Protein AF-A0A930ZE91-F1 (afdb_monomer_lite)

Sequence (93 aa):
MSKTDDLVELLRQHKEKEAQTHVDLEAIRREWLGHLENLFKNVEDWLKAAVAGNLVELNRRQITLEEEFTGSYKAPLLELRFSDGTVSLRPIW

Foldseek 3Di:
DDPVVVVVVVVVVVVVCVVVPPPVLVVVVVVVLVVLVVVVVVVCVVCVVVVVVVQKDKDKDWDWDADPPSGIDIHIKIWIDGPPDIDIPDDDD

Structure (mmCIF, N/CA/C/O backbone):
data_AF-A0A930ZE91-F1
#
_entry.id   AF-A0A930ZE91-F1
#
loop_
_atom_site.group_PDB
_atom_site.id
_atom_site.type_symbol
_atom_site.label_atom_id
_atom_site.label_alt_id
_atom_site.label_comp_id
_atom_site.label_asym_id
_atom_site.label_entity_id
_atom_site.label_seq_id
_atom_site.pdbx_PDB_ins_code
_atom_site.Cartn_x
_atom_site.Cartn_y
_atom_site.Cartn_z
_atom_site.occupancy
_atom_site.B_iso_or_equiv
_atom_site.auth_seq_id
_atom_site.auth_comp_id
_atom_site.auth_asym_id
_atom_site.auth_atom_id
_atom_site.pdbx_PDB_model_num
ATOM 1 N N . MET A 1 1 ? 43.564 -3.655 -38.345 1.00 57.91 1 MET A N 1
ATOM 2 C CA . MET A 1 1 ? 42.088 -3.653 -38.287 1.00 57.91 1 MET A CA 1
ATOM 3 C C . MET A 1 1 ? 41.607 -2.270 -38.673 1.00 57.91 1 MET A C 1
ATOM 5 O O . MET A 1 1 ? 42.288 -1.303 -38.336 1.00 57.91 1 MET A O 1
ATOM 9 N N . SER A 1 2 ? 40.542 -2.177 -39.471 1.00 75.31 2 SER A N 1
ATOM 10 C CA . SER A 1 2 ? 39.974 -0.888 -39.870 1.00 75.31 2 SER A CA 1
ATOM 11 C C . SER A 1 2 ? 39.103 -0.341 -38.739 1.00 75.31 2 SER A C 1
ATOM 13 O O . SER A 1 2 ? 38.411 -1.108 -38.079 1.00 75.31 2 SER A O 1
ATOM 15 N N . LYS A 1 3 ? 39.062 0.986 -38.559 1.00 76.62 3 LYS A N 1
ATOM 16 C CA . LYS A 1 3 ? 38.175 1.657 -37.583 1.00 76.62 3 LYS A CA 1
ATOM 17 C C . LYS A 1 3 ? 36.698 1.271 -37.761 1.00 76.62 3 LYS A C 1
ATOM 19 O O . LYS A 1 3 ? 35.915 1.368 -36.824 1.00 76.62 3 LYS A O 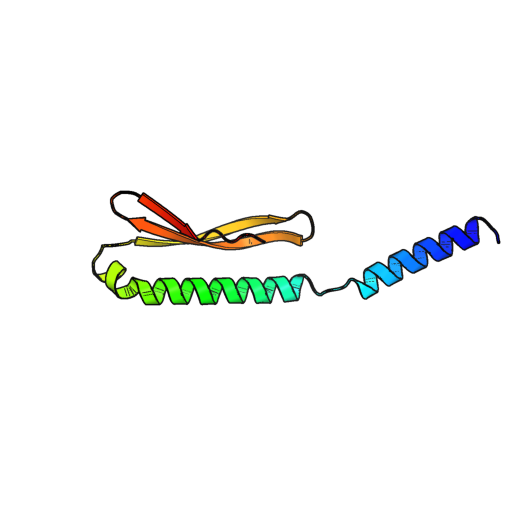1
ATOM 24 N N . THR A 1 4 ? 36.320 0.858 -38.969 1.00 80.75 4 THR A N 1
ATOM 25 C CA . THR A 1 4 ? 34.984 0.356 -39.300 1.00 80.75 4 THR A CA 1
ATOM 26 C C . THR A 1 4 ? 34.703 -1.002 -38.657 1.00 80.75 4 THR A C 1
ATOM 28 O O . THR A 1 4 ? 33.602 -1.205 -38.155 1.00 80.75 4 THR A O 1
ATOM 31 N N . ASP A 1 5 ? 35.690 -1.899 -38.614 1.00 83.94 5 ASP A N 1
ATOM 32 C CA . ASP A 1 5 ? 35.543 -3.240 -38.035 1.00 83.94 5 ASP A CA 1
ATOM 33 C C . ASP A 1 5 ? 35.365 -3.155 -36.512 1.00 83.94 5 ASP A C 1
ATOM 35 O O . ASP A 1 5 ? 34.512 -3.833 -35.943 1.00 83.94 5 ASP A O 1
ATOM 39 N N . ASP A 1 6 ? 36.102 -2.243 -35.867 1.00 83.56 6 ASP A N 1
ATOM 40 C CA . ASP A 1 6 ? 36.004 -1.983 -34.425 1.00 83.56 6 ASP A CA 1
ATOM 41 C C . ASP A 1 6 ? 34.616 -1.446 -34.035 1.00 83.56 6 ASP A C 1
ATOM 43 O O . ASP A 1 6 ? 34.060 -1.799 -32.994 1.00 83.56 6 ASP A O 1
ATOM 47 N N . LEU A 1 7 ? 34.033 -0.599 -34.888 1.00 85.25 7 LEU A N 1
ATOM 48 C CA . LEU A 1 7 ? 32.729 0.013 -34.644 1.00 85.25 7 LEU A CA 1
ATOM 49 C C . LEU A 1 7 ? 31.590 -0.997 -34.837 1.00 85.25 7 LEU A C 1
ATOM 51 O O . LEU A 1 7 ? 30.634 -1.008 -34.065 1.00 85.25 7 LEU A O 1
ATOM 55 N N . VAL A 1 8 ? 31.713 -1.881 -35.830 1.00 90.25 8 VAL A N 1
ATOM 56 C CA . VAL A 1 8 ? 30.769 -2.986 -36.051 1.00 90.25 8 VAL A CA 1
ATOM 57 C C . VAL A 1 8 ? 30.806 -3.975 -34.886 1.00 90.25 8 VAL A C 1
ATOM 59 O O . VAL A 1 8 ? 29.749 -4.390 -34.412 1.00 90.25 8 VAL A O 1
ATOM 62 N N . GLU A 1 9 ? 31.993 -4.311 -34.380 1.00 87.94 9 GLU A N 1
ATOM 63 C CA . GLU A 1 9 ? 32.125 -5.214 -33.235 1.00 87.94 9 GLU A CA 1
ATOM 64 C C . GLU A 1 9 ? 31.568 -4.589 -31.945 1.00 87.94 9 GLU A C 1
ATOM 66 O O . GLU A 1 9 ? 30.855 -5.263 -31.201 1.00 87.94 9 GLU A O 1
ATOM 71 N N . LEU A 1 10 ? 31.776 -3.287 -31.715 1.00 86.69 10 LEU A N 1
ATOM 72 C CA . LEU A 1 10 ? 31.170 -2.565 -30.589 1.00 86.69 10 LEU A CA 1
ATOM 73 C C . LEU A 1 10 ? 29.634 -2.598 -30.650 1.00 86.69 10 LEU A C 1
ATOM 75 O O . LEU A 1 10 ? 28.979 -2.884 -29.646 1.00 86.69 10 LEU A O 1
ATOM 79 N N . LEU A 1 11 ? 29.046 -2.354 -31.826 1.00 87.50 11 LEU A N 1
ATOM 80 C CA . LEU A 1 11 ? 27.592 -2.413 -32.021 1.00 87.50 11 LEU A CA 1
ATOM 81 C C . LEU A 1 11 ? 27.041 -3.835 -31.835 1.00 87.50 11 LEU A C 1
ATOM 83 O O . LEU A 1 11 ? 25.966 -4.011 -31.259 1.00 87.50 11 LEU A O 1
ATOM 87 N N . ARG A 1 12 ? 27.783 -4.860 -32.274 1.00 84.81 12 ARG A N 1
ATOM 88 C CA . ARG A 1 12 ? 27.419 -6.269 -32.071 1.00 84.81 12 ARG A CA 1
ATOM 89 C C . ARG A 1 12 ? 27.422 -6.638 -30.590 1.00 84.81 12 ARG A C 1
ATOM 91 O O . ARG A 1 12 ? 26.456 -7.227 -30.115 1.00 84.81 12 ARG A O 1
ATOM 98 N N . GLN A 1 13 ? 28.448 -6.216 -29.854 1.00 81.00 13 GLN A N 1
ATOM 99 C CA . GLN A 1 13 ? 28.546 -6.420 -28.408 1.00 81.00 13 GLN A CA 1
ATOM 100 C C . GLN A 1 13 ? 27.450 -5.674 -27.640 1.00 81.00 13 GLN A C 1
ATOM 102 O O . GLN A 1 13 ? 26.944 -6.202 -26.654 1.00 81.00 13 GLN A O 1
ATOM 107 N N . HIS A 1 14 ? 27.043 -4.481 -28.086 1.00 75.75 14 HIS A N 1
ATOM 108 C CA . HIS A 1 14 ? 25.916 -3.757 -27.490 1.00 75.75 14 HIS A CA 1
ATOM 109 C C . HIS A 1 14 ? 24.596 -4.513 -27.684 1.00 75.75 14 HIS A C 1
ATOM 111 O O . HIS A 1 14 ? 23.851 -4.703 -26.730 1.00 75.75 14 HIS A O 1
ATOM 117 N N . LYS A 1 15 ? 24.351 -5.029 -28.894 1.00 74.69 15 LYS A N 1
ATOM 118 C CA . LYS A 1 15 ? 23.158 -5.823 -29.214 1.00 74.69 15 LYS A CA 1
ATOM 119 C C . LYS A 1 15 ? 23.128 -7.170 -28.480 1.00 74.69 15 LYS A C 1
ATOM 121 O O . LYS A 1 15 ? 22.076 -7.603 -28.020 1.00 74.69 15 LYS A O 1
ATOM 126 N N . GLU A 1 16 ? 24.274 -7.839 -28.350 1.00 67.56 16 GLU A N 1
ATOM 127 C CA . GLU A 1 16 ? 24.397 -9.081 -27.573 1.00 67.56 16 GLU A CA 1
ATOM 128 C C . GLU A 1 16 ? 24.234 -8.828 -26.070 1.00 67.56 16 GLU A C 1
ATOM 130 O O . GLU A 1 16 ? 23.576 -9.618 -25.397 1.00 67.56 16 GLU A O 1
ATOM 135 N N . LYS A 1 17 ? 24.744 -7.706 -25.543 1.00 59.28 17 LYS A N 1
ATOM 136 C CA . LYS A 1 17 ? 24.478 -7.285 -24.161 1.00 59.28 17 LYS A CA 1
ATOM 137 C C . LYS A 1 17 ? 23.010 -6.940 -23.947 1.00 59.28 17 LYS A C 1
ATOM 139 O O . LYS A 1 17 ? 22.449 -7.408 -22.970 1.00 59.28 17 LYS A O 1
ATOM 144 N N . GLU A 1 18 ? 22.350 -6.211 -24.841 1.00 58.88 18 GLU A N 1
ATOM 145 C CA . GLU A 1 18 ? 20.899 -5.972 -24.756 1.00 58.88 18 GLU A CA 1
ATOM 146 C C . GLU A 1 18 ? 20.095 -7.284 -24.750 1.00 58.88 18 GLU A C 1
ATOM 148 O O . GLU A 1 18 ? 19.119 -7.406 -24.013 1.00 58.88 18 GLU A O 1
ATOM 153 N N . ALA A 1 19 ? 20.535 -8.292 -25.513 1.00 57.00 19 ALA A N 1
ATOM 154 C CA . ALA A 1 19 ? 19.900 -9.609 -25.548 1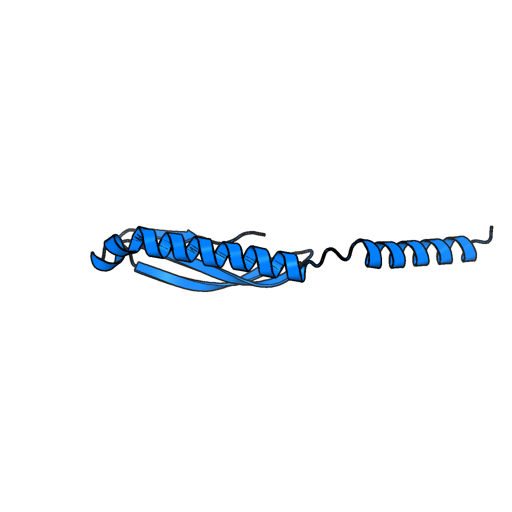.00 57.00 19 ALA A CA 1
ATOM 155 C C . ALA A 1 19 ? 20.190 -10.469 -24.299 1.00 57.00 19 ALA A C 1
ATOM 157 O O . ALA A 1 19 ? 19.316 -11.208 -23.855 1.00 57.00 19 ALA A O 1
ATOM 158 N N . GLN A 1 20 ? 21.393 -10.383 -23.715 1.00 53.28 20 GLN A N 1
ATOM 159 C CA . GLN A 1 20 ? 21.783 -11.135 -22.509 1.00 53.28 20 GLN A CA 1
ATOM 160 C C . GLN A 1 20 ? 21.347 -10.454 -21.203 1.00 53.28 20 GLN A C 1
ATOM 162 O O . GLN A 1 20 ? 21.145 -11.128 -20.197 1.00 53.28 20 GLN A O 1
ATOM 167 N N . THR A 1 21 ? 21.154 -9.133 -21.220 1.00 53.06 21 THR A N 1
ATOM 168 C CA . THR A 1 21 ? 20.637 -8.334 -20.092 1.00 53.06 21 THR A CA 1
ATOM 169 C C . THR A 1 21 ? 19.114 -8.202 -20.147 1.00 53.06 21 THR A C 1
ATOM 171 O O . THR A 1 21 ? 18.535 -7.363 -19.463 1.00 53.06 21 THR A O 1
ATOM 174 N N . HIS A 1 22 ? 18.441 -9.056 -20.922 1.00 54.19 22 HIS A N 1
ATOM 175 C CA . HIS A 1 22 ? 16.997 -9.246 -20.842 1.00 54.19 22 HIS A CA 1
ATOM 176 C C . HIS A 1 22 ? 16.659 -10.094 -19.605 1.00 54.19 22 HIS A C 1
ATOM 178 O O . HIS A 1 22 ? 16.050 -11.158 -19.682 1.00 54.19 22 HIS A O 1
ATOM 184 N N . VAL A 1 23 ? 17.091 -9.628 -18.430 1.00 63.56 23 VAL A N 1
ATOM 185 C CA . VAL A 1 23 ? 16.352 -9.927 -17.208 1.00 63.56 23 VAL A CA 1
ATOM 186 C C . VAL A 1 23 ? 14.935 -9.454 -17.504 1.00 63.56 23 VAL A C 1
ATOM 188 O O . VAL A 1 23 ? 14.757 -8.293 -17.869 1.00 63.56 23 VAL A O 1
ATOM 191 N N . ASP A 1 24 ? 13.952 -10.351 -17.445 1.00 79.44 24 ASP A N 1
ATOM 192 C CA . ASP A 1 24 ? 12.553 -9.993 -17.674 1.00 79.44 24 ASP A CA 1
ATOM 193 C C . ASP A 1 24 ? 12.106 -9.086 -16.516 1.00 79.44 24 ASP A C 1
ATOM 195 O O . ASP A 1 24 ? 11.563 -9.528 -15.504 1.00 79.44 24 ASP A O 1
ATOM 199 N N . LEU A 1 25 ? 12.424 -7.794 -16.637 1.00 79.81 25 LEU A N 1
ATOM 200 C CA . LEU A 1 25 ? 12.094 -6.756 -15.669 1.00 79.81 25 LEU A CA 1
ATOM 201 C C . LEU A 1 25 ? 10.583 -6.688 -15.465 1.00 79.81 25 LEU A C 1
ATOM 203 O O . LEU A 1 25 ? 10.131 -6.319 -14.384 1.00 79.81 25 LEU A O 1
ATOM 207 N N . GLU A 1 26 ? 9.795 -7.074 -16.471 1.00 84.19 26 GLU A N 1
ATOM 208 C CA . GLU A 1 26 ? 8.358 -7.203 -16.304 1.00 84.19 26 GLU A CA 1
ATOM 209 C C . GLU A 1 26 ? 7.990 -8.406 -15.434 1.00 84.19 26 GLU A C 1
ATOM 211 O O . GLU A 1 26 ? 7.104 -8.276 -14.592 1.00 84.19 26 GLU A O 1
ATOM 216 N N . ALA A 1 27 ? 8.649 -9.560 -15.579 1.00 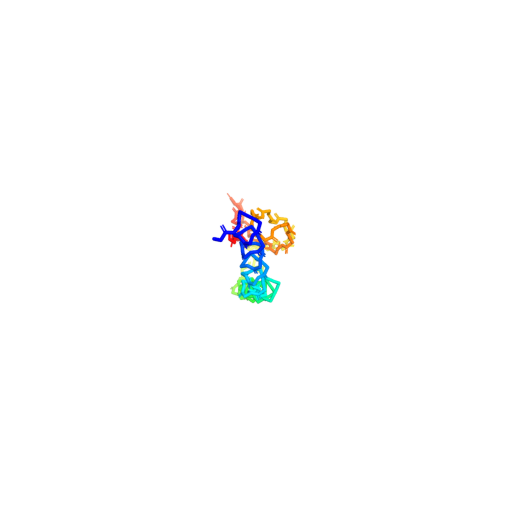88.44 27 ALA A N 1
ATOM 217 C CA . ALA A 1 27 ? 8.441 -10.704 -14.689 1.00 88.44 27 ALA A CA 1
ATOM 218 C C . ALA A 1 27 ? 8.811 -10.370 -13.247 1.00 88.44 27 ALA A C 1
ATOM 220 O O . ALA A 1 27 ? 7.990 -10.602 -12.361 1.00 88.44 27 ALA A O 1
ATOM 221 N N . ILE A 1 28 ? 9.975 -9.753 -13.024 1.00 89.19 28 ILE A N 1
ATOM 222 C CA . ILE A 1 28 ? 10.385 -9.312 -11.683 1.00 89.19 28 ILE A CA 1
ATOM 223 C C . ILE A 1 28 ? 9.366 -8.312 -11.133 1.00 89.19 28 ILE A C 1
ATOM 225 O O . ILE A 1 28 ? 8.960 -8.412 -9.976 1.00 89.19 28 ILE A O 1
ATOM 229 N N . ARG A 1 29 ? 8.879 -7.377 -11.962 1.0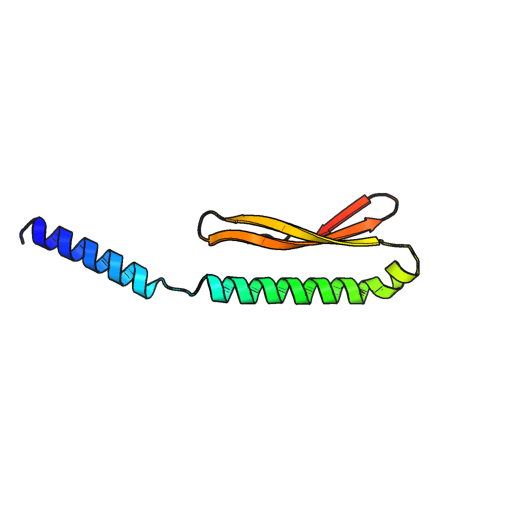0 90.56 29 ARG A N 1
ATOM 230 C CA . ARG A 1 29 ? 7.837 -6.421 -11.557 1.00 90.56 29 ARG A CA 1
ATOM 231 C C . ARG A 1 29 ? 6.542 -7.097 -11.161 1.00 90.56 29 ARG A C 1
ATOM 233 O O . ARG A 1 29 ? 5.973 -6.749 -10.129 1.00 90.56 29 ARG A O 1
ATOM 240 N N . ARG A 1 30 ? 6.071 -8.052 -11.958 1.00 92.44 30 ARG A N 1
ATOM 241 C CA . ARG A 1 30 ? 4.856 -8.814 -11.653 1.00 92.44 30 ARG A CA 1
ATOM 242 C C . ARG A 1 30 ? 5.004 -9.588 -10.346 1.00 92.44 30 ARG A C 1
ATOM 244 O O . ARG A 1 30 ? 4.082 -9.571 -9.536 1.00 92.44 30 ARG A O 1
ATOM 251 N N . GLU A 1 31 ? 6.151 -10.221 -10.127 1.00 94.62 31 GLU A N 1
ATOM 252 C CA . GLU A 1 31 ? 6.438 -10.974 -8.905 1.00 94.62 31 GLU A CA 1
ATOM 253 C C . GLU A 1 31 ? 6.471 -10.064 -7.670 1.00 94.62 31 GLU A C 1
ATOM 255 O O . GLU A 1 31 ? 5.755 -10.308 -6.698 1.00 94.62 31 GLU A O 1
ATOM 260 N N . TRP A 1 32 ? 7.207 -8.955 -7.734 1.00 94.31 32 TRP A N 1
ATOM 261 C CA . TRP A 1 32 ? 7.272 -7.971 -6.654 1.00 94.31 32 TRP A CA 1
ATOM 262 C C . TRP A 1 32 ? 5.909 -7.339 -6.340 1.00 94.31 32 TRP A C 1
ATOM 264 O O . TRP A 1 32 ? 5.540 -7.236 -5.169 1.00 94.31 32 TRP A O 1
ATOM 274 N N . LEU A 1 33 ? 5.110 -6.994 -7.358 1.00 95.19 33 LEU A N 1
ATOM 275 C CA . LEU A 1 33 ? 3.732 -6.531 -7.151 1.00 95.19 33 LEU A CA 1
ATOM 276 C C . LEU A 1 33 ? 2.891 -7.608 -6.449 1.00 95.19 33 LEU A C 1
ATOM 278 O O . LEU A 1 33 ? 2.127 -7.290 -5.541 1.00 95.19 33 LEU A O 1
ATOM 282 N N . GLY A 1 34 ? 3.074 -8.882 -6.804 1.00 96.38 34 GLY A N 1
ATOM 283 C CA . GLY A 1 34 ? 2.446 -10.008 -6.111 1.00 96.38 34 GLY A CA 1
ATOM 284 C C . GLY A 1 34 ? 2.854 -10.112 -4.637 1.00 96.38 34 GLY A C 1
ATOM 285 O O . GLY A 1 34 ? 2.013 -10.378 -3.775 1.00 96.38 34 GLY A O 1
ATOM 286 N N . HIS A 1 35 ? 4.122 -9.851 -4.312 1.00 96.69 35 HIS A N 1
ATOM 287 C CA . HIS A 1 35 ? 4.584 -9.799 -2.925 1.00 96.69 35 HIS A CA 1
ATOM 288 C C . HIS A 1 35 ? 3.959 -8.642 -2.139 1.00 96.69 35 HIS A C 1
ATOM 290 O O . HIS A 1 35 ? 3.545 -8.856 -0.998 1.00 96.69 35 HIS A O 1
ATOM 296 N N . LEU A 1 36 ? 3.828 -7.454 -2.739 1.00 96.38 36 LEU A N 1
ATOM 297 C CA . LEU A 1 36 ? 3.133 -6.325 -2.111 1.00 96.38 36 LEU A CA 1
ATOM 298 C C . LEU A 1 36 ? 1.665 -6.640 -1.837 1.00 96.38 36 LEU A C 1
ATOM 300 O O . LEU A 1 36 ? 1.168 -6.368 -0.745 1.00 96.38 36 LEU A O 1
ATOM 304 N N . GLU A 1 37 ? 0.983 -7.251 -2.804 1.00 96.62 37 GLU A N 1
ATOM 305 C CA . GLU A 1 37 ? -0.416 -7.644 -2.664 1.00 96.62 37 GLU A CA 1
ATOM 306 C C . GLU A 1 37 ? -0.619 -8.610 -1.489 1.00 96.62 37 GLU A C 1
ATOM 308 O O . GLU A 1 37 ? -1.510 -8.403 -0.659 1.00 96.62 37 GLU A O 1
ATOM 313 N N . ASN A 1 38 ? 0.253 -9.615 -1.371 1.00 97.31 38 ASN A N 1
ATOM 314 C CA . ASN A 1 38 ? 0.232 -10.571 -0.266 1.00 97.31 38 ASN A CA 1
ATOM 315 C C . ASN A 1 38 ? 0.563 -9.917 1.081 1.00 97.31 38 ASN A C 1
ATOM 317 O O . ASN A 1 38 ? -0.102 -10.198 2.077 1.00 97.31 38 ASN A O 1
ATOM 321 N N . LEU A 1 39 ? 1.561 -9.031 1.124 1.00 97.31 39 LEU A N 1
ATOM 322 C CA . LEU A 1 39 ? 1.912 -8.300 2.340 1.00 97.31 39 LEU A CA 1
ATOM 323 C C . LEU A 1 39 ? 0.734 -7.455 2.834 1.00 97.31 39 LEU A C 1
ATOM 325 O O . LEU A 1 39 ? 0.392 -7.513 4.012 1.00 97.31 39 LEU A O 1
ATOM 329 N N . PHE A 1 40 ? 0.091 -6.696 1.947 1.00 97.25 40 PHE A N 1
ATOM 330 C CA . PHE A 1 40 ? -1.028 -5.836 2.330 1.00 97.25 40 PHE A CA 1
ATOM 331 C C . PHE A 1 40 ? -2.242 -6.638 2.769 1.00 97.25 40 PHE A C 1
ATOM 333 O O . PHE A 1 40 ? -2.857 -6.279 3.767 1.00 97.25 40 PHE A O 1
ATOM 340 N N . LYS A 1 41 ? -2.522 -7.769 2.114 1.00 97.31 41 LYS A N 1
ATOM 341 C CA . LYS A 1 41 ? -3.552 -8.700 2.580 1.00 97.31 41 LYS A CA 1
ATOM 342 C C . LYS A 1 41 ? -3.265 -9.207 3.996 1.00 97.31 41 LYS A C 1
ATOM 344 O O . LYS A 1 41 ? -4.159 -9.211 4.833 1.00 97.31 41 LYS A O 1
ATOM 349 N N . ASN A 1 42 ? -2.017 -9.575 4.290 1.00 98.00 42 ASN A N 1
ATOM 350 C CA . ASN A 1 42 ? -1.637 -10.014 5.634 1.00 98.00 42 ASN A CA 1
ATOM 351 C C . ASN A 1 42 ? -1.835 -8.898 6.672 1.00 98.00 42 ASN A C 1
ATOM 353 O O . ASN A 1 42 ? -2.361 -9.158 7.748 1.00 98.00 42 ASN A O 1
ATOM 357 N N . VAL A 1 43 ? -1.457 -7.657 6.348 1.00 97.38 43 VAL A N 1
ATOM 358 C CA . VAL A 1 43 ? -1.672 -6.499 7.234 1.00 97.38 43 VAL A CA 1
ATOM 359 C C . VAL A 1 43 ? -3.164 -6.245 7.467 1.00 97.38 43 VAL A C 1
ATOM 361 O O . VAL A 1 43 ? -3.575 -6.042 8.610 1.00 97.38 43 VAL A O 1
ATOM 364 N N . GLU A 1 44 ? -3.980 -6.287 6.413 1.00 96.88 44 GLU A N 1
ATOM 365 C CA . GLU A 1 44 ? -5.441 -6.169 6.500 1.00 96.88 44 GLU A CA 1
ATOM 366 C C . GLU A 1 44 ? -6.034 -7.269 7.401 1.00 96.88 44 GLU A C 1
ATOM 368 O O . GLU A 1 44 ? -6.847 -6.977 8.283 1.00 96.88 44 GLU A O 1
ATOM 373 N N . ASP A 1 45 ? -5.574 -8.514 7.249 1.00 98.00 45 ASP A N 1
ATOM 374 C CA . ASP A 1 45 ? -6.006 -9.651 8.066 1.00 98.00 45 ASP A CA 1
ATOM 375 C C . ASP A 1 45 ? -5.596 -9.496 9.540 1.00 98.00 45 ASP A C 1
ATOM 377 O O . ASP A 1 45 ? -6.412 -9.734 10.436 1.00 98.00 45 ASP A O 1
ATOM 381 N N . TRP A 1 46 ? -4.368 -9.044 9.820 1.00 97.75 46 TRP A N 1
ATOM 382 C CA . TRP A 1 46 ? -3.894 -8.785 11.186 1.00 97.75 46 TRP A CA 1
ATOM 383 C C . TRP A 1 46 ? -4.694 -7.681 11.881 1.00 97.75 46 TRP A C 1
ATOM 385 O O . TRP A 1 46 ? -4.943 -7.755 13.084 1.00 97.75 46 TRP A O 1
ATOM 395 N N . LEU A 1 47 ? -5.125 -6.666 11.129 1.00 96.69 47 LEU A N 1
ATOM 396 C CA . LEU A 1 47 ? -5.838 -5.506 11.663 1.00 96.69 47 LEU A CA 1
ATOM 397 C C . LEU A 1 47 ? -7.359 -5.654 11.642 1.00 96.69 47 LEU A C 1
ATOM 399 O O . LEU A 1 47 ? -8.063 -4.766 12.120 1.00 96.69 47 LEU A O 1
ATOM 403 N N . LYS A 1 48 ? -7.890 -6.785 11.174 1.00 97.25 48 LYS A N 1
ATOM 404 C CA . LYS A 1 48 ? -9.332 -7.021 11.037 1.00 97.25 48 LYS A CA 1
ATOM 405 C C . LYS A 1 48 ? -10.131 -6.737 12.314 1.00 97.25 48 LYS A C 1
ATOM 407 O O . LYS A 1 48 ? -11.196 -6.127 12.252 1.00 97.25 48 LYS A O 1
ATOM 412 N N . ALA A 1 49 ? -9.617 -7.144 13.476 1.00 97.31 49 ALA A N 1
ATOM 413 C CA . ALA A 1 49 ? -10.266 -6.876 14.762 1.00 97.31 49 ALA A CA 1
ATOM 414 C C . ALA A 1 49 ? -10.225 -5.384 15.143 1.00 97.31 49 ALA A C 1
ATOM 416 O O . ALA A 1 49 ? -11.202 -4.857 15.668 1.00 97.31 49 ALA A O 1
ATOM 417 N N . ALA A 1 50 ? -9.122 -4.694 14.842 1.00 96.00 50 ALA A N 1
ATOM 418 C CA . ALA A 1 50 ? -8.979 -3.262 15.091 1.00 96.00 50 ALA A CA 1
ATOM 419 C C . ALA A 1 50 ? -9.912 -2.437 14.189 1.00 96.00 50 ALA A C 1
ATOM 421 O O . ALA A 1 50 ? -10.529 -1.486 14.664 1.00 96.00 50 ALA A O 1
ATOM 422 N N . VAL A 1 51 ? -10.086 -2.848 12.927 1.00 96.56 51 VAL A N 1
ATOM 423 C CA . VAL A 1 51 ? -11.072 -2.260 12.007 1.00 96.56 51 VAL A CA 1
ATOM 424 C C . VAL A 1 51 ? -12.492 -2.470 12.533 1.00 96.56 51 VAL A C 1
ATOM 426 O O . VAL A 1 51 ? -13.258 -1.516 12.624 1.00 96.56 51 VAL A O 1
ATOM 429 N N . ALA A 1 52 ? -12.842 -3.692 12.953 1.00 97.25 52 ALA A N 1
ATOM 430 C CA . ALA A 1 52 ? -14.163 -3.984 13.519 1.00 97.25 52 ALA A CA 1
ATOM 431 C C . ALA A 1 52 ? -14.459 -3.181 14.802 1.00 97.25 52 ALA A C 1
ATOM 433 O O . ALA A 1 52 ? -15.613 -2.865 15.084 1.00 97.25 52 ALA A O 1
ATOM 434 N N . GLY A 1 53 ? -13.418 -2.842 15.566 1.00 96.50 53 GLY A N 1
ATOM 435 C CA . GLY A 1 53 ? -13.498 -1.987 16.749 1.00 96.50 53 GLY A CA 1
ATOM 436 C C . GLY A 1 53 ? -13.431 -0.481 16.470 1.00 96.50 53 GLY A C 1
ATOM 437 O O . GLY A 1 53 ? -13.365 0.280 17.431 1.00 96.50 53 GLY A O 1
ATOM 438 N N . ASN A 1 54 ? -13.419 -0.039 15.205 1.00 95.44 54 ASN A N 1
ATOM 439 C CA . ASN A 1 54 ? -13.217 1.362 14.797 1.00 95.44 54 ASN A CA 1
ATOM 440 C C . ASN A 1 54 ? -11.935 2.005 15.365 1.00 95.44 54 ASN A C 1
ATOM 442 O O . ASN A 1 54 ? -11.882 3.213 15.581 1.00 95.44 54 ASN A O 1
ATOM 446 N N . LEU A 1 55 ? -10.899 1.203 15.625 1.00 95.38 55 LEU A N 1
ATOM 447 C CA . LEU A 1 55 ? -9.607 1.686 16.123 1.00 95.38 55 LEU A CA 1
ATOM 448 C C . LEU A 1 55 ? -8.688 2.148 14.987 1.00 95.38 55 LEU A C 1
ATOM 450 O O . LEU A 1 55 ? -7.785 2.949 15.211 1.00 95.38 55 LEU A O 1
ATOM 454 N N . VAL A 1 56 ? -8.901 1.619 13.782 1.00 96.81 56 VAL A N 1
ATOM 455 C CA . VAL A 1 56 ? -8.137 1.952 12.580 1.00 96.81 56 VAL A CA 1
ATOM 456 C C . VAL A 1 56 ? -9.034 1.879 11.350 1.00 96.81 56 VAL A C 1
ATOM 458 O O . VAL A 1 56 ? -9.836 0.956 11.211 1.00 96.81 56 VAL A O 1
ATOM 461 N N . GLU A 1 57 ? -8.870 2.829 10.439 1.00 97.44 57 GLU A N 1
ATOM 462 C CA . GLU A 1 57 ? -9.414 2.769 9.084 1.00 97.44 57 GLU A CA 1
ATOM 463 C C . GLU A 1 57 ? -8.293 2.373 8.116 1.00 97.44 57 GLU A C 1
ATOM 465 O O . GLU A 1 57 ? -7.197 2.937 8.155 1.00 97.44 57 GLU A O 1
ATOM 470 N N . LEU A 1 58 ? -8.560 1.400 7.244 1.00 97.38 58 LEU A N 1
ATOM 471 C CA . LEU A 1 58 ? -7.631 0.967 6.201 1.00 97.38 58 LEU A CA 1
ATOM 472 C C . LEU A 1 58 ? -8.088 1.504 4.847 1.00 97.38 58 LEU A C 1
ATOM 474 O O . LEU A 1 58 ? -9.239 1.308 4.460 1.00 97.38 58 LEU A O 1
ATOM 478 N N . ASN A 1 59 ? -7.183 2.138 4.105 1.00 96.50 59 ASN A N 1
ATOM 479 C CA . ASN A 1 59 ? -7.454 2.628 2.758 1.00 96.50 59 ASN A CA 1
ATOM 480 C C . ASN A 1 59 ? -6.380 2.147 1.783 1.00 96.50 59 ASN A C 1
ATOM 482 O O . ASN A 1 59 ? -5.193 2.427 1.953 1.00 96.50 59 ASN A O 1
ATOM 486 N N . ARG A 1 60 ? -6.813 1.440 0.739 1.00 95.69 60 ARG A N 1
ATOM 487 C CA . ARG A 1 60 ? -5.941 0.956 -0.325 1.00 95.69 60 ARG A CA 1
ATOM 488 C C . ARG A 1 60 ? -6.115 1.812 -1.567 1.00 95.69 60 ARG A C 1
ATOM 490 O O . ARG A 1 60 ? -7.218 1.940 -2.096 1.00 95.69 60 ARG A O 1
ATOM 497 N N . ARG A 1 61 ? -5.012 2.353 -2.077 1.00 94.81 61 ARG A N 1
ATOM 498 C CA . ARG A 1 61 ? -5.003 3.146 -3.313 1.00 94.81 61 ARG A CA 1
ATOM 499 C C . ARG A 1 61 ? -3.831 2.781 -4.205 1.00 94.81 61 ARG A C 1
ATOM 501 O O . ARG A 1 61 ? -2.869 2.171 -3.762 1.00 94.81 61 ARG A O 1
ATOM 508 N N . GLN A 1 62 ? -3.917 3.163 -5.472 1.00 96.69 62 GLN A N 1
ATOM 509 C CA . GLN A 1 62 ? -2.822 3.005 -6.424 1.00 96.69 62 GLN A CA 1
ATOM 510 C C . GLN A 1 62 ? -1.986 4.284 -6.465 1.00 96.69 62 GLN A C 1
ATOM 512 O O . GLN A 1 62 ? -2.531 5.388 -6.541 1.00 96.69 62 GLN A O 1
ATOM 517 N N . ILE A 1 63 ? -0.666 4.135 -6.452 1.00 95.69 63 ILE A N 1
ATOM 518 C CA . ILE A 1 63 ? 0.291 5.218 -6.683 1.00 95.69 63 ILE A CA 1
ATOM 519 C C . ILE A 1 63 ? 1.081 4.950 -7.956 1.00 95.69 63 ILE A C 1
ATOM 521 O O . ILE A 1 63 ? 1.251 3.804 -8.362 1.00 95.69 63 ILE A O 1
ATOM 525 N N . THR A 1 64 ? 1.539 6.018 -8.603 1.00 95.00 64 THR A N 1
ATOM 526 C CA . THR A 1 64 ? 2.562 5.902 -9.642 1.00 95.00 64 THR A CA 1
ATOM 527 C C . THR A 1 64 ? 3.928 5.848 -8.967 1.00 95.00 64 THR A C 1
ATOM 529 O O . THR A 1 64 ? 4.227 6.719 -8.148 1.00 95.00 64 THR A O 1
ATOM 532 N N . LEU A 1 65 ? 4.732 4.849 -9.315 1.00 93.12 65 LEU A N 1
ATOM 533 C CA . LEU A 1 65 ? 6.169 4.837 -9.067 1.00 93.12 65 LEU A CA 1
ATOM 534 C C . LEU A 1 65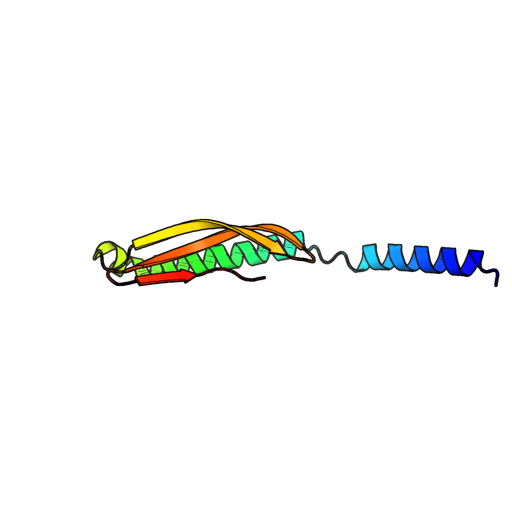 ? 6.878 5.205 -10.367 1.00 93.12 65 LEU A C 1
ATOM 536 O O . LEU A 1 65 ? 6.472 4.765 -11.446 1.00 93.12 65 LEU A O 1
ATOM 540 N N . GLU A 1 66 ? 7.871 6.076 -10.260 1.00 89.94 66 GLU A N 1
ATOM 541 C CA . GLU A 1 66 ? 8.673 6.564 -11.376 1.00 89.94 66 GLU A CA 1
ATOM 542 C C . GLU A 1 66 ? 10.110 6.137 -11.115 1.00 89.94 66 GLU A C 1
ATOM 544 O O . GLU A 1 66 ? 10.773 6.698 -10.248 1.00 89.94 66 GLU A O 1
ATOM 549 N N . GLU A 1 67 ? 10.560 5.121 -11.847 1.00 83.75 67 GLU A N 1
ATOM 550 C CA . GLU A 1 67 ? 11.874 4.517 -11.656 1.00 83.75 67 GLU A CA 1
ATOM 551 C C . GLU A 1 67 ? 12.770 4.790 -12.862 1.00 83.75 67 GLU A C 1
ATOM 553 O O . GLU A 1 67 ? 12.354 4.621 -14.012 1.00 83.75 67 GLU A O 1
ATOM 558 N N . GLU A 1 68 ? 14.028 5.149 -12.604 1.00 77.25 68 GLU A N 1
ATOM 559 C CA . GLU A 1 68 ? 14.998 5.533 -13.639 1.00 77.25 68 GLU A CA 1
ATOM 560 C C . GLU A 1 68 ? 15.206 4.427 -14.687 1.00 77.25 68 GLU A C 1
ATOM 562 O O . GLU A 1 68 ? 15.267 4.698 -15.885 1.00 77.25 68 GLU A O 1
ATOM 567 N N . PHE A 1 69 ? 15.249 3.167 -14.245 1.00 72.38 69 PHE A N 1
ATOM 568 C CA . PHE A 1 69 ? 15.599 2.024 -15.098 1.00 72.38 69 PHE A CA 1
ATOM 569 C C . PHE A 1 69 ? 14.411 1.158 -15.509 1.00 72.38 69 PHE A C 1
ATOM 571 O O . PHE A 1 69 ? 14.509 0.392 -16.465 1.00 72.38 69 PHE A O 1
ATOM 578 N N . THR A 1 70 ? 13.291 1.243 -14.790 1.00 72.94 70 THR A N 1
ATOM 579 C CA . THR A 1 70 ? 12.112 0.403 -15.055 1.00 72.94 70 THR A CA 1
ATOM 580 C C . THR A 1 70 ? 10.917 1.212 -15.570 1.00 72.94 70 THR A C 1
ATOM 582 O O . THR A 1 70 ? 9.911 0.638 -15.995 1.00 72.94 70 THR A O 1
ATOM 585 N N . GLY A 1 71 ? 11.045 2.538 -15.643 1.00 82.75 71 GLY A N 1
ATOM 586 C CA . GLY A 1 71 ? 10.001 3.428 -16.123 1.00 82.75 71 GLY A CA 1
ATOM 587 C C . GLY A 1 71 ? 8.887 3.626 -15.098 1.00 82.75 71 GLY A C 1
ATOM 588 O O . GLY A 1 71 ? 9.050 3.390 -13.902 1.00 82.75 71 GLY A O 1
ATOM 589 N N . SER A 1 72 ? 7.734 4.092 -15.575 1.00 88.19 72 SER A N 1
ATOM 590 C CA . SER A 1 72 ? 6.594 4.408 -14.718 1.00 88.19 72 SER A CA 1
ATOM 591 C C . SER A 1 72 ? 5.597 3.254 -14.653 1.00 88.19 72 SER A C 1
ATOM 593 O O . SER A 1 72 ? 5.216 2.691 -15.682 1.00 88.19 72 SER A O 1
ATOM 595 N N . TYR A 1 73 ? 5.145 2.908 -13.451 1.00 90.69 73 TYR A N 1
ATOM 596 C CA . TYR A 1 73 ? 4.121 1.882 -13.251 1.00 90.69 73 TYR A CA 1
ATOM 597 C C . TYR A 1 73 ? 3.264 2.157 -12.012 1.00 90.69 73 TYR A C 1
ATOM 599 O O . TYR A 1 73 ? 3.558 3.032 -11.196 1.00 90.69 73 TYR A O 1
ATOM 607 N N . LYS A 1 74 ? 2.147 1.432 -11.896 1.00 93.88 74 LYS A N 1
ATOM 608 C CA . LYS A 1 74 ? 1.232 1.532 -10.756 1.00 93.88 74 LYS A CA 1
ATOM 609 C C . LYS A 1 74 ? 1.566 0.478 -9.707 1.00 93.88 74 LYS A C 1
ATOM 611 O O . LYS A 1 74 ? 1.763 -0.684 -10.053 1.00 93.88 74 LYS A O 1
ATOM 616 N N . ALA A 1 75 ? 1.600 0.895 -8.448 1.00 95.62 75 ALA A N 1
ATOM 617 C CA . ALA A 1 75 ? 1.776 0.018 -7.300 1.00 95.62 75 ALA A CA 1
ATOM 618 C C . ALA A 1 75 ? 0.715 0.319 -6.231 1.00 95.62 75 ALA A C 1
ATOM 620 O O . ALA A 1 75 ? 0.280 1.473 -6.100 1.00 95.62 75 ALA A O 1
ATOM 621 N N . PRO A 1 76 ? 0.289 -0.688 -5.452 1.00 96.69 76 PRO A N 1
ATOM 622 C CA . PRO A 1 76 ? -0.618 -0.456 -4.344 1.00 96.69 76 PRO A CA 1
ATOM 623 C C . PRO A 1 76 ? 0.093 0.324 -3.232 1.00 96.69 76 PRO A C 1
ATOM 625 O O . PRO A 1 76 ? 1.291 0.188 -3.003 1.00 96.69 76 PRO A O 1
ATOM 628 N N . LEU A 1 77 ? -0.675 1.097 -2.480 1.00 97.12 77 LEU A N 1
ATOM 629 C CA . LEU A 1 77 ? -0.284 1.721 -1.227 1.00 97.12 77 LEU A CA 1
ATOM 630 C C . LEU A 1 77 ? -1.402 1.474 -0.217 1.00 97.12 77 LEU A C 1
ATOM 632 O O . LEU A 1 77 ? -2.583 1.588 -0.561 1.00 97.12 77 LEU A O 1
ATOM 636 N N . LEU A 1 78 ? -1.020 1.156 1.017 1.00 98.19 78 LEU A N 1
ATOM 637 C CA . LEU A 1 78 ? -1.948 0.942 2.123 1.00 98.19 78 LEU A CA 1
ATOM 638 C C . LEU A 1 78 ? -1.769 2.054 3.165 1.00 98.19 78 LEU A C 1
ATOM 640 O O . LEU A 1 78 ? -0.683 2.231 3.715 1.00 98.19 78 LEU A O 1
ATOM 644 N N . GLU A 1 79 ? -2.825 2.823 3.416 1.00 97.81 79 GLU A N 1
ATOM 645 C CA . GLU A 1 79 ? -2.897 3.823 4.485 1.00 97.81 79 GLU A CA 1
ATOM 646 C C . GLU A 1 79 ? -3.672 3.257 5.669 1.00 97.81 79 GLU A C 1
ATOM 648 O O . GLU A 1 79 ? -4.753 2.694 5.508 1.00 97.81 79 GLU A O 1
ATOM 653 N N . LEU A 1 80 ? -3.118 3.445 6.859 1.00 97.50 80 LEU A N 1
ATOM 654 C CA . LEU A 1 80 ? -3.739 3.156 8.136 1.00 97.50 80 LEU A CA 1
ATOM 655 C C . LEU A 1 80 ? -4.009 4.499 8.803 1.00 97.50 80 LEU A C 1
ATOM 657 O O . LEU A 1 80 ? -3.071 5.264 9.047 1.00 97.50 80 LEU A O 1
ATOM 661 N N . ARG A 1 81 ? -5.273 4.801 9.084 1.00 97.19 81 ARG A N 1
ATOM 662 C CA . ARG A 1 81 ? -5.675 6.036 9.760 1.00 97.19 81 ARG A CA 1
ATOM 663 C C . ARG A 1 81 ? -6.171 5.722 11.156 1.00 97.19 81 ARG A C 1
ATOM 665 O O . ARG A 1 81 ? -7.018 4.853 11.341 1.00 97.19 81 ARG A O 1
ATOM 672 N N . PHE A 1 82 ? -5.645 6.466 12.113 1.00 93.81 82 PHE A N 1
ATOM 673 C CA . PHE A 1 82 ? -6.012 6.420 13.520 1.00 93.81 82 PHE A CA 1
ATOM 674 C C . PHE A 1 82 ? -6.417 7.833 13.950 1.00 93.81 82 PHE A C 1
ATOM 676 O O . PHE A 1 82 ? -6.256 8.794 13.196 1.00 93.81 82 PHE A O 1
ATOM 683 N N . SER A 1 83 ? -6.930 7.975 15.167 1.00 89.06 83 SER A N 1
ATOM 684 C CA . SER A 1 83 ? -7.469 9.235 15.693 1.00 89.06 83 SER A CA 1
ATOM 685 C C . SER A 1 83 ? -6.505 10.425 15.595 1.00 89.06 83 SER A C 1
ATOM 687 O O . SER A 1 83 ? -6.939 11.558 15.408 1.00 89.06 83 SER A O 1
ATOM 689 N N . ASP A 1 84 ? -5.208 10.173 15.751 1.00 90.38 84 ASP A N 1
ATOM 690 C CA . ASP A 1 84 ? -4.153 11.176 15.886 1.00 90.38 84 ASP A CA 1
ATOM 691 C C . ASP A 1 84 ? -3.108 11.121 14.762 1.00 90.38 84 ASP A C 1
ATOM 693 O O . ASP A 1 84 ? -2.127 11.868 14.794 1.00 90.38 84 ASP A O 1
ATOM 697 N N . GLY A 1 85 ? -3.301 10.279 13.742 1.00 94.25 85 GLY A N 1
ATOM 698 C CA . GLY A 1 85 ? -2.288 10.137 12.708 1.00 94.25 85 GLY A CA 1
ATOM 699 C C . GLY A 1 85 ? -2.634 9.218 11.549 1.00 94.25 85 GLY A C 1
ATOM 700 O O . GLY A 1 85 ? -3.671 8.561 11.481 1.00 94.25 85 GLY A O 1
ATOM 701 N N . THR A 1 86 ? -1.716 9.190 10.589 1.00 96.31 86 THR A N 1
ATOM 702 C CA . THR A 1 86 ? -1.776 8.305 9.429 1.00 96.31 86 THR A CA 1
ATOM 703 C C . THR A 1 86 ? -0.419 7.655 9.235 1.00 96.31 86 THR A C 1
ATOM 705 O O . THR A 1 86 ? 0.603 8.338 9.188 1.00 96.31 86 THR A O 1
ATOM 708 N N . VAL A 1 87 ? -0.415 6.333 9.099 1.00 96.38 87 VAL A N 1
ATOM 709 C CA . VAL A 1 87 ? 0.754 5.553 8.692 1.00 96.38 87 VAL A CA 1
ATOM 710 C C . VAL A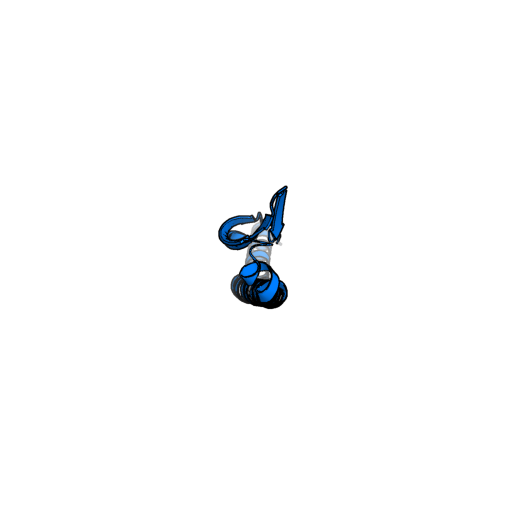 1 87 ? 0.514 5.067 7.273 1.00 96.38 87 VAL A C 1
ATOM 712 O O . VAL A 1 87 ? -0.551 4.543 6.964 1.00 96.38 87 VAL A O 1
ATOM 715 N N . SER A 1 88 ? 1.501 5.227 6.398 1.00 96.25 88 SER A N 1
ATOM 716 C CA . SER A 1 88 ? 1.421 4.750 5.018 1.00 96.25 88 SER A CA 1
ATOM 717 C C . SER A 1 88 ? 2.485 3.697 4.750 1.00 96.25 88 SER A C 1
ATOM 719 O O . SER A 1 88 ? 3.679 3.967 4.881 1.00 96.25 88 SER A O 1
ATOM 721 N N . LEU A 1 89 ? 2.052 2.528 4.297 1.00 96.31 89 LEU A N 1
ATOM 722 C CA . LEU A 1 89 ? 2.907 1.491 3.740 1.00 96.31 89 LEU A CA 1
ATOM 723 C C . LEU A 1 89 ? 3.094 1.802 2.257 1.00 96.31 89 LEU A C 1
ATOM 725 O O . LEU A 1 89 ? 2.308 1.386 1.401 1.00 96.31 89 LEU A O 1
ATOM 729 N N . ARG A 1 90 ? 4.107 2.621 1.975 1.00 95.69 90 ARG A N 1
ATOM 730 C CA . ARG A 1 90 ? 4.458 3.041 0.622 1.00 95.69 90 ARG A CA 1
ATOM 731 C C . ARG A 1 90 ? 5.558 2.129 0.075 1.00 95.69 90 ARG A C 1
ATOM 733 O O . ARG A 1 90 ? 6.633 2.099 0.673 1.00 95.69 90 ARG A O 1
ATOM 740 N N . PRO A 1 91 ? 5.322 1.410 -1.033 1.00 93.19 91 PRO A N 1
ATOM 741 C CA . PRO A 1 91 ? 6.374 0.625 -1.653 1.00 93.19 91 PRO A CA 1
ATOM 742 C C . PRO A 1 91 ? 7.460 1.525 -2.244 1.00 93.19 91 PRO A C 1
ATOM 744 O O . PRO A 1 91 ? 7.185 2.639 -2.701 1.00 93.19 91 PRO A O 1
ATOM 747 N N . ILE A 1 92 ? 8.677 0.994 -2.230 1.00 88.06 92 ILE A N 1
ATOM 748 C CA . ILE A 1 92 ? 9.864 1.526 -2.896 1.00 88.06 92 ILE A CA 1
ATOM 749 C C . ILE A 1 92 ? 10.442 0.404 -3.756 1.00 88.06 92 ILE A C 1
ATOM 751 O O . ILE A 1 92 ? 10.360 -0.763 -3.354 1.00 88.06 92 ILE A O 1
ATOM 755 N N . TRP A 1 93 ? 10.981 0.750 -4.916 1.00 76.81 93 TRP A N 1
ATOM 756 C CA . TRP A 1 93 ? 11.683 -0.174 -5.796 1.00 76.81 93 TRP A CA 1
ATOM 757 C C . TRP A 1 93 ? 13.135 0.271 -5.933 1.00 76.81 93 TRP A C 1
ATOM 759 O O . TRP A 1 93 ? 13.367 1.496 -5.957 1.00 76.81 93 TRP A O 1
#

Radius of gyration: 22.17 Å; chains: 1; bounding box: 56×22×57 Å

pLDDT: mean 88.13, std 12.03, range [53.06, 98.19]

Secondary structure (DSSP, 8-state):
--HHHHHHHHHHHHHHHHHHT---HHHHHHHHHHHHHHHHHHHHHHHHHHHHTTS-EEEEEEEEEEETTTEEEEEEEEEEEETTEEEEE----